Protein AF-A0A1Q9VSY8-F1 (afdb_monomer_lite)

Foldseek 3Di:
DDDDDDDDDDDDDDDPPVPLQNQKFKWKQFPVRDTDPDGDPDQVRRVVVADVVRVIDIDIDSPVPPVPD

Secondary structure (DSSP, 8-state):
-------------------GGG-EEEEEE-TTSPBPSS-BSSHHHHHHH--GGGT-EEEEEETT-----

pLDDT: mean 75.56, std 17.95, range [42.62, 94.56]

Structure (mmCIF, N/CA/C/O backbone):
data_AF-A0A1Q9VSY8-F1
#
_entry.id   AF-A0A1Q9VSY8-F1
#
loop_
_atom_site.group_PDB
_atom_site.id
_atom_site.type_symbol
_atom_site.label_atom_id
_atom_site.label_alt_id
_atom_site.label_comp_id
_atom_site.label_asym_id
_atom_site.label_entity_id
_atom_site.label_seq_id
_atom_site.pdbx_PDB_ins_code
_atom_site.Cartn_x
_atom_site.Cartn_y
_atom_site.Cartn_z
_atom_site.occupancy
_atom_site.B_iso_or_equiv
_atom_site.auth_seq_id
_atom_site.auth_comp_id
_atom_site.auth_asym_id
_atom_site.auth_atom_id
_atom_site.pdbx_PDB_model_num
ATOM 1 N N . MET A 1 1 ? 5.783 30.877 -33.039 1.00 49.69 1 MET A N 1
ATOM 2 C CA . MET A 1 1 ? 5.238 29.548 -33.349 1.00 49.69 1 MET A CA 1
ATOM 3 C C . MET A 1 1 ? 6.341 28.783 -34.049 1.00 49.69 1 MET A C 1
ATOM 5 O O . MET A 1 1 ? 6.509 29.001 -35.233 1.00 49.69 1 MET A O 1
ATOM 9 N N . ASP A 1 2 ? 7.078 27.942 -33.331 1.00 47.38 2 ASP A N 1
ATOM 10 C CA . ASP A 1 2 ? 7.948 26.935 -33.944 1.00 47.38 2 ASP A CA 1
ATOM 11 C C . ASP A 1 2 ? 7.725 25.642 -33.164 1.00 47.38 2 ASP A C 1
ATOM 13 O O . ASP A 1 2 ? 8.187 25.457 -32.038 1.00 47.38 2 ASP A O 1
ATOM 17 N N . GLU A 1 3 ? 6.850 24.821 -33.733 1.00 50.25 3 GLU A N 1
ATOM 18 C CA . GLU A 1 3 ? 6.496 23.495 -33.261 1.00 50.25 3 GLU A CA 1
ATOM 19 C C . GLU A 1 3 ? 7.575 22.482 -33.661 1.00 50.25 3 GLU A C 1
ATOM 21 O O . GLU A 1 3 ? 8.008 22.442 -34.807 1.00 50.25 3 GLU A O 1
ATOM 26 N N . ARG A 1 4 ? 7.870 21.591 -32.709 1.00 58.97 4 ARG A N 1
ATOM 27 C CA . ARG A 1 4 ? 8.163 20.163 -32.907 1.00 58.97 4 ARG A CA 1
ATOM 28 C C . ARG A 1 4 ? 9.436 19.777 -33.667 1.00 58.97 4 ARG A C 1
ATOM 30 O O . ARG A 1 4 ? 9.448 19.608 -34.878 1.00 58.97 4 ARG A O 1
ATOM 37 N N . ALA A 1 5 ? 10.432 19.378 -32.880 1.00 56.09 5 ALA A N 1
ATOM 38 C CA . ALA A 1 5 ? 11.356 18.314 -33.259 1.00 56.09 5 ALA A CA 1
ATOM 39 C C . ALA A 1 5 ? 11.619 17.419 -32.039 1.00 56.09 5 ALA A C 1
ATOM 41 O O . ALA A 1 5 ? 12.561 17.623 -31.280 1.00 56.09 5 ALA A O 1
ATOM 42 N N . HIS A 1 6 ? 10.726 16.458 -31.820 1.00 54.84 6 HIS A N 1
ATOM 43 C CA . HIS A 1 6 ? 10.956 15.335 -30.917 1.00 54.84 6 HIS A CA 1
ATOM 44 C C . HIS A 1 6 ? 10.259 14.124 -31.534 1.00 54.84 6 HIS A C 1
ATOM 46 O O . HIS A 1 6 ? 9.174 13.767 -31.100 1.00 54.84 6 HIS A O 1
ATOM 52 N N . ASP A 1 7 ? 10.813 13.571 -32.614 1.00 54.12 7 ASP A N 1
ATOM 53 C CA . ASP A 1 7 ? 10.488 12.201 -33.019 1.00 54.12 7 ASP A CA 1
ATOM 54 C C . ASP A 1 7 ? 11.493 11.659 -34.040 1.00 54.12 7 ASP A C 1
ATOM 56 O O . ASP A 1 7 ? 11.613 12.171 -35.153 1.00 54.12 7 ASP A O 1
ATOM 60 N N . ALA A 1 8 ? 12.203 10.608 -33.640 1.00 53.88 8 ALA A N 1
ATOM 61 C CA . ALA A 1 8 ? 12.628 9.545 -34.538 1.00 53.88 8 ALA A CA 1
ATOM 62 C C . ALA A 1 8 ? 12.828 8.270 -33.697 1.00 53.88 8 ALA A C 1
ATOM 64 O O . ALA A 1 8 ? 13.827 8.176 -32.978 1.00 53.88 8 ALA A O 1
ATOM 65 N N . PRO A 1 9 ? 11.914 7.285 -33.745 1.00 54.81 9 PRO A N 1
ATOM 66 C CA . PRO A 1 9 ? 12.160 5.973 -33.162 1.00 54.81 9 PRO A CA 1
ATOM 67 C C . PRO A 1 9 ? 13.003 5.123 -34.129 1.00 54.81 9 PRO A C 1
ATOM 69 O O . PRO A 1 9 ? 12.578 4.811 -35.241 1.00 54.81 9 PRO A O 1
ATOM 72 N N . GLY A 1 10 ? 14.223 4.765 -33.717 1.00 47.75 10 GLY A N 1
ATOM 73 C CA . GLY A 1 10 ? 15.053 3.773 -34.413 1.00 47.75 10 GLY A CA 1
ATOM 74 C C . GLY A 1 10 ? 14.569 2.338 -34.138 1.00 47.75 10 GLY A C 1
ATOM 75 O O . GLY A 1 10 ? 14.045 2.092 -33.050 1.00 47.75 10 GLY A O 1
ATOM 76 N N . PRO A 1 11 ? 14.716 1.391 -35.087 1.00 67.12 11 PRO A N 1
ATOM 77 C CA . PRO A 1 11 ? 14.195 0.037 -34.937 1.00 67.12 11 PRO A CA 1
ATOM 78 C C . PRO A 1 11 ? 15.212 -0.925 -34.297 1.00 67.12 11 PRO A C 1
ATOM 80 O O . PRO A 1 11 ? 16.416 -0.812 -34.521 1.00 67.12 11 PRO A O 1
ATOM 83 N N . ASP A 1 12 ? 14.657 -1.915 -33.594 1.00 50.09 12 ASP A N 1
ATOM 84 C CA . ASP A 1 12 ? 15.243 -3.190 -33.150 1.00 50.09 12 ASP A CA 1
ATOM 85 C C . ASP A 1 12 ? 16.136 -3.225 -31.894 1.00 50.09 12 ASP A C 1
ATOM 87 O O . ASP A 1 12 ? 17.310 -2.862 -31.902 1.00 50.09 12 ASP A O 1
ATOM 91 N N . GLY A 1 13 ? 15.582 -3.809 -30.820 1.00 47.81 13 GLY A N 1
ATOM 92 C CA . GLY A 1 13 ? 16.349 -4.282 -29.667 1.00 47.81 13 GLY A CA 1
ATOM 93 C C . GLY A 1 13 ? 15.506 -4.572 -28.426 1.00 47.81 13 GLY A C 1
ATOM 94 O O . GLY A 1 13 ? 15.494 -3.788 -27.488 1.00 47.81 13 GLY A O 1
ATOM 95 N N . THR A 1 14 ? 14.819 -5.710 -28.417 1.00 50.72 14 THR A N 1
ATOM 96 C CA . THR A 1 14 ? 14.076 -6.322 -27.303 1.00 50.72 14 THR A CA 1
ATOM 97 C C . THR A 1 14 ? 14.844 -6.359 -25.971 1.00 50.72 14 THR A C 1
ATOM 99 O O . THR A 1 14 ? 15.531 -7.326 -25.649 1.00 50.72 14 THR A O 1
ATOM 102 N N . ALA A 1 15 ? 14.659 -5.334 -25.157 1.00 48.38 15 ALA A N 1
ATOM 103 C CA . ALA A 1 15 ? 14.289 -5.515 -23.768 1.00 48.38 15 ALA A CA 1
ATOM 104 C C . ALA A 1 15 ? 13.030 -4.673 -23.615 1.00 48.38 15 ALA A C 1
ATOM 106 O O . ALA A 1 15 ? 13.050 -3.473 -23.880 1.00 48.38 15 ALA A O 1
ATOM 107 N N . GLU A 1 16 ? 11.922 -5.291 -23.241 1.00 54.16 16 GLU A N 1
ATOM 108 C CA . GLU A 1 16 ? 10.846 -4.586 -22.553 1.00 54.16 16 GLU A CA 1
ATOM 109 C C . GLU A 1 16 ? 11.460 -4.099 -21.236 1.00 54.16 16 GLU A C 1
ATOM 111 O O . GLU A 1 16 ? 11.345 -4.721 -20.189 1.00 54.16 16 GLU A O 1
ATOM 116 N N . VAL A 1 17 ? 12.267 -3.039 -21.323 1.00 54.06 17 VAL A N 1
ATOM 117 C CA . VAL A 1 17 ? 12.643 -2.232 -20.176 1.00 54.06 17 VAL A CA 1
ATOM 118 C C . VAL A 1 17 ? 11.307 -1.702 -19.703 1.00 54.06 17 VAL A C 1
ATOM 120 O O . VAL A 1 17 ? 10.759 -0.806 -20.345 1.00 54.06 17 VAL A O 1
ATOM 123 N N . GLU A 1 18 ? 10.742 -2.347 -18.678 1.00 59.22 18 GLU A N 1
ATOM 124 C CA . GLU A 1 18 ? 9.579 -1.846 -17.953 1.00 59.22 18 GLU A CA 1
ATOM 125 C C . GLU A 1 18 ? 9.800 -0.344 -17.797 1.00 59.22 18 GLU A C 1
ATOM 127 O O . GLU A 1 18 ? 10.820 0.076 -17.232 1.00 59.22 18 GLU A O 1
ATOM 132 N N . ASP A 1 19 ? 8.931 0.462 -18.430 1.00 60.88 19 ASP A N 1
ATOM 133 C CA . ASP A 1 19 ? 9.050 1.911 -18.330 1.00 60.88 19 ASP A CA 1
ATOM 134 C C . ASP A 1 19 ? 9.117 2.195 -16.844 1.00 60.88 19 ASP A C 1
ATOM 136 O O . ASP A 1 19 ? 8.306 1.696 -16.072 1.00 60.88 19 ASP A O 1
ATOM 140 N N . VAL A 1 20 ? 10.133 2.935 -16.432 1.00 63.69 20 VAL A N 1
ATOM 141 C CA . VAL A 1 20 ? 10.402 3.154 -15.019 1.00 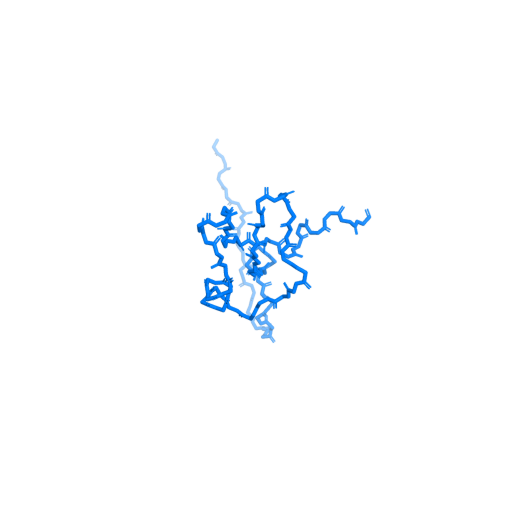63.69 20 VAL A CA 1
ATOM 142 C C . VAL A 1 20 ? 9.109 3.665 -14.323 1.00 63.69 20 VAL A C 1
ATOM 144 O O . VAL A 1 20 ? 8.723 3.205 -13.250 1.00 63.69 20 VAL A O 1
ATOM 147 N N . ARG A 1 21 ? 8.304 4.502 -14.987 1.00 65.62 21 ARG A N 1
ATOM 148 C CA . ARG A 1 21 ? 7.030 5.002 -14.432 1.00 65.62 21 ARG A CA 1
ATOM 149 C C . ARG A 1 21 ? 5.959 3.917 -14.244 1.00 65.62 21 ARG A C 1
ATOM 151 O O . ARG A 1 21 ? 5.019 4.157 -13.491 1.00 65.62 21 ARG A O 1
ATOM 158 N N . ASP A 1 22 ? 6.117 2.771 -14.889 1.00 65.44 22 ASP A N 1
ATOM 159 C CA . ASP A 1 22 ? 5.263 1.584 -14.822 1.00 65.44 22 ASP A CA 1
ATOM 160 C C . ASP A 1 22 ? 5.770 0.533 -13.814 1.00 65.44 22 ASP A C 1
ATOM 162 O O . ASP A 1 22 ? 5.050 -0.411 -13.500 1.00 65.44 22 ASP A O 1
ATOM 166 N N . ILE A 1 23 ? 6.962 0.715 -13.222 1.00 70.44 23 ILE A N 1
ATOM 167 C CA . ILE A 1 23 ? 7.480 -0.159 -12.156 1.00 70.44 23 ILE A CA 1
ATOM 168 C C . ILE A 1 23 ? 6.727 0.147 -10.851 1.00 70.44 23 ILE A C 1
ATOM 170 O O . ILE A 1 23 ? 7.185 0.873 -9.958 1.00 70.44 23 ILE A O 1
ATOM 174 N N . VAL A 1 24 ? 5.524 -0.413 -10.752 1.00 78.00 24 VAL A N 1
ATOM 175 C CA . VAL A 1 24 ? 4.607 -0.262 -9.623 1.00 78.00 24 VAL A CA 1
ATOM 176 C C . VAL A 1 24 ? 4.553 -1.540 -8.787 1.00 78.00 24 VAL A C 1
ATOM 178 O O . VAL A 1 24 ? 4.428 -2.654 -9.286 1.00 78.00 24 VAL A O 1
ATOM 181 N N . GLY A 1 25 ? 4.665 -1.385 -7.473 1.00 84.50 25 GLY A N 1
ATOM 182 C CA . GLY A 1 25 ? 4.482 -2.446 -6.490 1.00 84.50 25 GLY A CA 1
ATOM 183 C C . GLY A 1 25 ? 3.181 -2.245 -5.731 1.00 84.50 25 GLY A C 1
ATOM 184 O O . GLY A 1 25 ? 2.678 -1.129 -5.638 1.00 84.50 25 GLY A O 1
ATOM 185 N N . VAL A 1 26 ? 2.644 -3.307 -5.135 1.00 91.31 26 VAL A N 1
ATOM 186 C CA . VAL A 1 26 ? 1.459 -3.197 -4.276 1.00 91.31 26 VAL A CA 1
ATOM 187 C C . VAL A 1 26 ? 1.831 -3.468 -2.825 1.00 91.31 26 VAL A C 1
ATOM 189 O O . VAL A 1 26 ? 2.580 -4.402 -2.525 1.00 91.31 26 VAL A O 1
ATOM 192 N N . SER A 1 27 ? 1.308 -2.645 -1.919 1.00 92.81 27 SER A N 1
ATOM 193 C CA . SER A 1 27 ? 1.415 -2.847 -0.475 1.00 92.81 27 SER A CA 1
ATOM 194 C C . SER A 1 27 ? 0.146 -2.399 0.246 1.00 92.81 27 SER A C 1
ATOM 196 O O . SER A 1 27 ? -0.792 -1.889 -0.366 1.00 92.81 27 SER A O 1
ATOM 198 N N . VAL A 1 28 ? 0.100 -2.613 1.557 1.00 94.44 28 VAL A N 1
ATOM 199 C CA . VAL A 1 28 ? -1.023 -2.217 2.408 1.00 94.44 28 VAL A CA 1
ATOM 200 C C . VAL A 1 28 ? -0.549 -1.161 3.394 1.00 94.44 28 VAL A C 1
ATOM 202 O O . VAL A 1 28 ? 0.373 -1.395 4.171 1.00 94.44 28 VAL A O 1
ATOM 205 N N . LEU A 1 29 ? -1.172 0.011 3.352 1.00 94.31 29 LEU A N 1
ATOM 206 C CA . LEU A 1 29 ? -1.003 1.081 4.321 1.00 94.31 29 LEU A CA 1
ATOM 207 C C . LEU A 1 29 ? -1.847 0.762 5.556 1.00 94.31 29 LEU A C 1
ATOM 209 O O . LEU A 1 29 ? -3.075 0.778 5.492 1.00 94.31 29 LEU A O 1
ATOM 213 N N . MET A 1 30 ? -1.186 0.484 6.674 1.00 93.00 30 MET A N 1
ATOM 214 C CA . MET A 1 30 ? -1.836 0.223 7.956 1.00 93.00 30 MET A CA 1
ATOM 215 C C . MET A 1 30 ? -2.319 1.531 8.602 1.0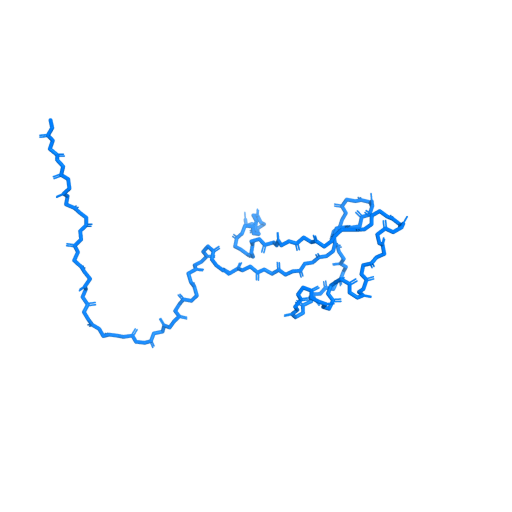0 93.00 30 MET A C 1
ATOM 217 O O . MET A 1 30 ? -1.813 2.616 8.301 1.00 93.00 30 MET A O 1
ATOM 221 N N . ALA A 1 31 ? -3.246 1.441 9.559 1.00 91.94 31 ALA A N 1
ATOM 222 C CA . ALA A 1 31 ? -3.777 2.610 10.274 1.00 91.94 31 ALA A CA 1
ATOM 223 C C . ALA A 1 31 ? -2.713 3.427 11.033 1.00 91.94 31 ALA A C 1
ATOM 225 O O . ALA A 1 31 ? -2.897 4.616 11.279 1.00 91.94 31 ALA A O 1
ATOM 226 N N . ASN A 1 32 ? -1.571 2.818 11.363 1.00 90.31 32 ASN A N 1
ATOM 227 C CA . ASN A 1 32 ? -0.422 3.500 11.968 1.00 90.31 32 ASN A CA 1
ATOM 228 C C . ASN A 1 32 ? 0.406 4.337 10.965 1.00 90.31 32 ASN A C 1
ATOM 230 O O . ASN A 1 32 ? 1.442 4.882 11.341 1.00 90.31 32 ASN A O 1
ATOM 234 N N . GLY A 1 33 ? -0.011 4.403 9.696 1.00 91.44 33 GLY A N 1
ATOM 235 C CA . GLY A 1 33 ? 0.680 5.129 8.631 1.00 91.44 33 GLY A CA 1
ATOM 236 C C . GLY A 1 33 ? 1.900 4.406 8.053 1.00 91.44 33 GLY A C 1
ATOM 237 O O . GLY A 1 33 ? 2.594 4.976 7.216 1.00 91.44 33 GLY A O 1
ATOM 238 N N . ARG A 1 34 ? 2.180 3.167 8.473 1.00 91.50 34 ARG A N 1
ATOM 239 C CA . ARG A 1 34 ? 3.275 2.344 7.945 1.00 91.50 34 ARG A CA 1
ATOM 240 C C . ARG A 1 34 ? 2.758 1.355 6.908 1.00 91.50 34 ARG A C 1
ATOM 242 O O . ARG A 1 34 ? 1.614 0.910 6.968 1.00 91.50 34 ARG A O 1
ATOM 249 N N . LEU A 1 35 ? 3.635 0.970 5.989 1.00 92.31 35 LEU A N 1
ATOM 250 C CA . LEU A 1 35 ? 3.366 -0.111 5.048 1.00 92.31 35 LEU A CA 1
ATOM 251 C C . LEU A 1 35 ? 3.498 -1.474 5.730 1.00 92.31 35 LEU A C 1
ATOM 253 O O . LEU A 1 35 ? 4.290 -1.641 6.665 1.00 92.31 35 LEU A O 1
ATOM 257 N N . ALA A 1 36 ? 2.727 -2.444 5.249 1.00 92.31 36 ALA A N 1
ATOM 258 C CA . ALA A 1 36 ? 2.799 -3.821 5.699 1.00 92.31 36 ALA A CA 1
ATOM 259 C C . ALA A 1 36 ? 4.244 -4.346 5.595 1.00 92.31 36 ALA A C 1
ATOM 261 O O . ALA A 1 36 ? 4.931 -4.083 4.606 1.00 92.31 36 ALA A O 1
ATOM 262 N N . PRO A 1 37 ? 4.719 -5.134 6.574 1.00 89.25 37 PRO A N 1
ATOM 263 C CA . PRO A 1 37 ? 6.095 -5.634 6.621 1.00 89.25 37 PRO A CA 1
ATOM 264 C C . PRO A 1 37 ? 6.350 -6.796 5.640 1.00 89.25 37 PRO A C 1
ATOM 266 O O . PRO A 1 37 ? 7.230 -7.624 5.865 1.00 89.25 37 PRO A O 1
ATOM 269 N N . ARG A 1 38 ? 5.555 -6.898 4.570 1.00 89.38 38 ARG A N 1
ATOM 270 C CA . ARG A 1 38 ? 5.668 -7.912 3.522 1.00 89.38 38 ARG A CA 1
ATOM 271 C C . ARG A 1 38 ? 5.404 -7.291 2.158 1.00 89.38 38 ARG A C 1
ATOM 273 O O . ARG A 1 38 ? 4.722 -6.276 2.044 1.00 89.38 38 ARG A O 1
ATOM 280 N N . ARG A 1 39 ? 5.913 -7.951 1.124 1.00 86.56 39 ARG A N 1
ATOM 281 C CA . ARG A 1 39 ? 5.667 -7.602 -0.274 1.00 86.56 39 ARG A CA 1
ATOM 282 C C . ARG A 1 39 ? 4.549 -8.484 -0.824 1.00 86.56 39 ARG A C 1
ATOM 284 O O . ARG A 1 39 ? 4.416 -9.631 -0.396 1.00 86.56 39 ARG A O 1
ATOM 291 N N . PHE A 1 40 ? 3.759 -7.941 -1.740 1.00 90.44 40 PHE A N 1
ATOM 292 C CA . PHE A 1 40 ? 2.653 -8.650 -2.376 1.00 90.44 40 PHE A CA 1
ATOM 293 C C . PHE A 1 40 ? 2.949 -8.817 -3.861 1.00 90.44 40 PHE A C 1
ATOM 295 O O . PHE A 1 40 ? 3.485 -7.905 -4.491 1.00 90.44 40 PHE A O 1
ATOM 302 N N . ALA A 1 41 ? 2.599 -9.977 -4.416 1.00 86.88 41 ALA A N 1
ATOM 303 C CA . ALA A 1 41 ? 2.777 -10.245 -5.841 1.00 86.88 41 ALA A CA 1
ATOM 304 C C . ALA A 1 41 ? 1.687 -9.590 -6.706 1.00 86.88 41 ALA A C 1
ATOM 306 O O . ALA A 1 41 ? 1.853 -9.438 -7.912 1.00 86.88 41 ALA A O 1
ATOM 307 N N . SER A 1 42 ? 0.539 -9.240 -6.119 1.00 88.75 42 SER A N 1
ATOM 308 C CA . SER A 1 42 ? -0.607 -8.679 -6.839 1.00 88.75 42 SER A CA 1
ATOM 309 C C . SER A 1 42 ? -1.528 -7.902 -5.906 1.00 88.75 42 SER A C 1
ATOM 311 O O . SER A 1 42 ? -1.570 -8.161 -4.701 1.00 88.75 42 SER A O 1
ATOM 313 N N . ARG A 1 43 ? -2.339 -7.003 -6.478 1.00 88.88 43 ARG A N 1
ATOM 314 C CA . ARG A 1 43 ? -3.345 -6.244 -5.725 1.00 88.88 43 ARG A CA 1
ATOM 315 C C . ARG A 1 43 ? -4.344 -7.142 -5.003 1.00 88.88 43 ARG A C 1
ATOM 317 O O . ARG A 1 43 ? -4.556 -6.947 -3.815 1.00 88.88 43 ARG A O 1
ATOM 324 N N . ALA A 1 44 ? -4.829 -8.190 -5.664 1.00 91.50 44 ALA A N 1
ATOM 325 C CA . ALA A 1 44 ? -5.746 -9.148 -5.052 1.00 91.50 44 ALA A CA 1
ATOM 326 C C . ALA A 1 44 ? -5.156 -9.837 -3.804 1.00 91.50 44 ALA A C 1
ATOM 328 O O . ALA A 1 44 ? -5.877 -10.096 -2.844 1.00 91.50 44 ALA A O 1
ATOM 329 N N . GLU A 1 45 ? -3.843 -10.107 -3.784 1.00 91.38 45 GLU A N 1
ATOM 330 C CA . GLU A 1 45 ? -3.173 -10.670 -2.602 1.00 91.38 45 GLU A CA 1
ATOM 331 C C . GLU A 1 45 ? -3.130 -9.652 -1.455 1.00 91.38 45 GLU A C 1
ATOM 333 O O . GLU A 1 45 ? -3.389 -9.998 -0.303 1.00 91.38 45 GLU A O 1
ATOM 338 N N . ALA A 1 46 ? -2.839 -8.388 -1.772 1.00 93.00 46 ALA A N 1
ATOM 339 C CA . ALA A 1 46 ? -2.846 -7.302 -0.800 1.00 93.00 46 ALA A CA 1
ATOM 340 C C . ALA A 1 46 ? -4.256 -7.035 -0.249 1.00 93.00 46 ALA A C 1
ATOM 342 O O . ALA A 1 46 ? -4.410 -6.845 0.952 1.00 93.00 46 ALA A O 1
ATOM 343 N N . GLU A 1 47 ? -5.287 -7.083 -1.096 1.00 93.19 47 GLU A N 1
ATOM 344 C CA . GLU A 1 47 ? -6.695 -6.928 -0.707 1.00 93.19 47 GLU A CA 1
ATOM 345 C C . GLU A 1 47 ? -7.173 -8.069 0.191 1.00 93.19 47 GLU A C 1
ATOM 347 O O . GLU A 1 47 ? -7.870 -7.820 1.168 1.00 93.19 47 GLU A O 1
ATOM 352 N N . ALA A 1 48 ? -6.762 -9.308 -0.091 1.00 94.44 48 ALA A N 1
ATOM 353 C CA . ALA A 1 48 ? -7.086 -10.456 0.755 1.00 94.44 48 ALA A CA 1
ATOM 354 C C . ALA A 1 48 ? -6.405 -10.396 2.134 1.00 94.44 48 ALA A C 1
ATOM 356 O O . ALA A 1 48 ? -6.889 -11.004 3.090 1.00 94.44 48 ALA A O 1
ATOM 357 N N . TRP A 1 49 ? -5.271 -9.697 2.239 1.00 92.88 49 TRP A N 1
ATOM 358 C CA . TRP A 1 49 ? -4.570 -9.484 3.504 1.00 92.88 49 TRP A CA 1
ATOM 359 C C . TRP A 1 49 ? -5.105 -8.275 4.278 1.00 92.88 49 TRP A C 1
ATOM 361 O O . TRP A 1 49 ? -5.187 -8.333 5.504 1.00 92.88 49 TRP A O 1
ATOM 371 N N . ALA A 1 50 ? -5.457 -7.199 3.570 1.00 93.06 50 ALA A N 1
ATOM 372 C CA . ALA A 1 50 ? -5.901 -5.948 4.161 1.00 93.06 50 ALA A CA 1
ATOM 373 C C . ALA A 1 50 ? -7.215 -6.109 4.936 1.00 93.06 50 ALA A C 1
ATOM 375 O O . ALA A 1 50 ? -8.178 -6.730 4.485 1.00 93.06 50 ALA A O 1
ATOM 376 N N . ARG A 1 51 ? -7.272 -5.465 6.095 1.00 93.81 51 ARG A N 1
ATOM 377 C CA . ARG A 1 51 ? -8.430 -5.359 6.975 1.00 93.81 51 ARG A CA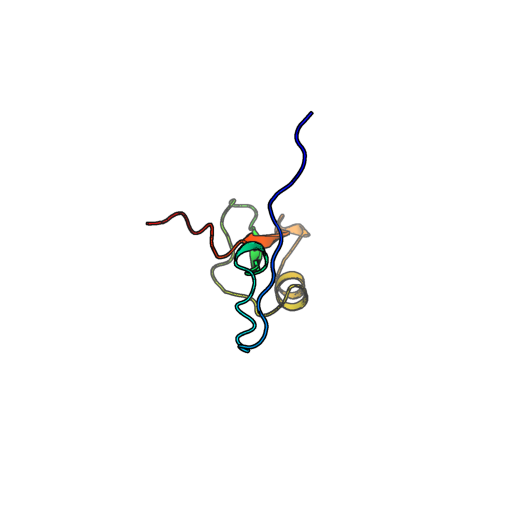 1
ATOM 378 C C . ARG A 1 51 ? -8.936 -3.918 6.943 1.00 93.81 51 ARG A C 1
ATOM 380 O O . ARG A 1 51 ? -8.525 -3.099 7.768 1.00 93.81 51 ARG A O 1
ATOM 387 N N . PRO A 1 52 ? -9.841 -3.577 6.009 1.00 89.81 52 PRO A N 1
ATOM 388 C CA . PRO A 1 52 ? -10.355 -2.213 5.896 1.00 89.81 52 PRO A CA 1
ATOM 389 C C . PRO A 1 52 ? -11.088 -1.749 7.163 1.00 89.81 52 PRO A C 1
ATOM 391 O O . PRO A 1 52 ? -11.059 -0.562 7.477 1.00 89.81 52 PRO A O 1
ATOM 394 N N . ASP A 1 53 ? -11.673 -2.679 7.926 1.00 91.06 53 ASP A N 1
ATOM 395 C CA . ASP A 1 53 ? -12.314 -2.409 9.223 1.00 91.06 53 ASP A CA 1
ATOM 396 C C . ASP A 1 53 ? -11.320 -1.897 10.285 1.00 91.06 53 ASP A C 1
ATOM 398 O O . ASP A 1 53 ? -11.671 -1.084 11.135 1.00 91.06 53 ASP A O 1
ATOM 402 N N . GLU A 1 54 ? -10.048 -2.306 10.197 1.00 90.88 54 GLU A N 1
ATOM 403 C CA . GLU A 1 54 ? -8.967 -1.807 11.060 1.00 90.88 54 GLU A CA 1
ATOM 404 C C . GLU A 1 54 ? -8.300 -0.538 10.489 1.00 90.88 54 GLU A C 1
ATOM 406 O O . GLU A 1 54 ? -7.310 -0.055 11.035 1.00 90.88 54 GLU A O 1
ATOM 411 N N . GLY A 1 55 ? -8.838 0.032 9.402 1.00 89.94 55 GLY A N 1
ATOM 412 C CA . GLY A 1 55 ? -8.316 1.234 8.744 1.00 89.94 55 GLY A CA 1
ATOM 413 C C . GLY A 1 55 ? -7.180 0.975 7.748 1.00 89.94 55 GLY A C 1
ATOM 414 O O . GLY A 1 55 ? -6.498 1.918 7.337 1.00 89.94 55 GLY A O 1
ATOM 415 N N . GLU A 1 56 ? -6.961 -0.280 7.356 1.00 94.56 56 GLU A N 1
ATOM 416 C CA . GLU A 1 56 ? -5.934 -0.657 6.385 1.00 94.56 56 GLU A CA 1
ATOM 417 C C . GLU A 1 56 ? -6.389 -0.392 4.943 1.00 94.56 56 GLU A C 1
ATOM 419 O O . GLU A 1 56 ? -7.559 -0.561 4.595 1.00 94.56 56 GLU A O 1
ATOM 424 N N . ARG A 1 57 ? -5.465 0.033 4.075 1.00 94.50 57 ARG A N 1
ATOM 425 C CA . ARG A 1 57 ? -5.766 0.384 2.679 1.00 94.50 57 ARG A CA 1
ATOM 426 C C . ARG A 1 57 ? -4.723 -0.171 1.731 1.00 94.50 57 ARG A C 1
ATOM 428 O O . ARG A 1 57 ? -3.532 0.027 1.940 1.00 94.50 57 ARG A O 1
ATOM 435 N N . VAL A 1 58 ? -5.169 -0.804 0.655 1.00 93.62 58 VAL A N 1
ATOM 436 C CA . VAL A 1 58 ? -4.274 -1.229 -0.423 1.00 93.62 58 VAL A CA 1
ATOM 437 C C . VAL A 1 58 ? -3.830 -0.005 -1.216 1.00 93.62 58 VAL A C 1
ATOM 439 O O . VAL A 1 58 ? -4.653 0.822 -1.607 1.00 93.62 58 VAL A O 1
ATOM 442 N N . VAL A 1 59 ? -2.524 0.122 -1.420 1.00 92.38 59 VAL A N 1
ATOM 443 C CA . VAL A 1 59 ? -1.894 1.236 -2.128 1.00 92.38 59 VAL A CA 1
ATOM 444 C C . VAL A 1 59 ? -0.913 0.711 -3.166 1.00 92.38 59 VAL A C 1
ATOM 446 O O . VAL A 1 59 ? -0.242 -0.303 -2.963 1.00 92.38 59 VAL A O 1
ATOM 449 N N . GLU A 1 60 ? -0.821 1.428 -4.277 1.00 89.19 60 GLU A N 1
ATOM 450 C CA . GLU A 1 60 ? 0.215 1.224 -5.282 1.00 89.19 60 GLU A CA 1
ATOM 451 C C . GLU A 1 60 ? 1.386 2.149 -4.979 1.00 89.19 60 GLU A C 1
ATOM 453 O O . GLU A 1 60 ? 1.220 3.342 -4.723 1.00 89.19 60 GLU A O 1
ATOM 458 N N . LEU A 1 61 ? 2.575 1.568 -4.966 1.00 83.69 61 LEU A N 1
ATOM 4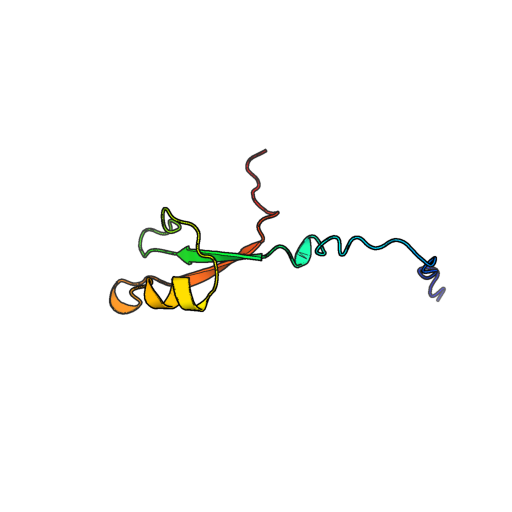59 C CA . LEU A 1 61 ? 3.831 2.240 -4.703 1.00 83.69 61 LEU A CA 1
ATOM 460 C C . LEU A 1 61 ? 4.587 2.325 -6.016 1.00 83.69 61 LEU A C 1
ATOM 462 O O . LEU A 1 61 ? 4.808 1.304 -6.664 1.00 83.69 61 LEU A O 1
ATOM 466 N N . ASN A 1 62 ? 5.034 3.521 -6.384 1.00 79.00 62 ASN A N 1
ATOM 467 C CA . ASN A 1 62 ? 6.056 3.625 -7.411 1.00 79.00 62 ASN A CA 1
ATOM 468 C C . ASN A 1 62 ? 7.371 3.123 -6.798 1.00 79.00 62 ASN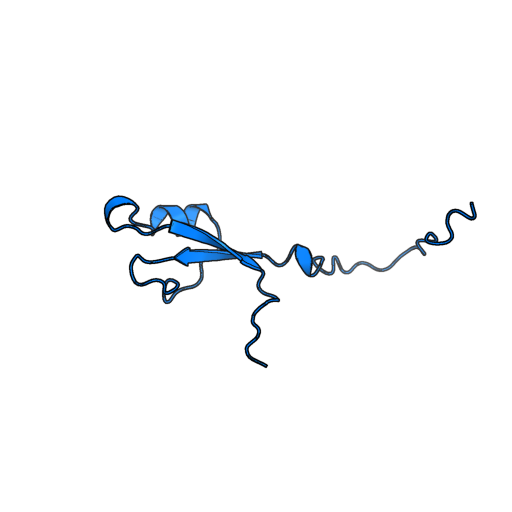 A C 1
ATOM 470 O O . ASN A 1 62 ? 7.904 3.752 -5.883 1.00 79.00 62 ASN A O 1
ATOM 474 N N . LEU A 1 63 ? 7.865 1.974 -7.264 1.00 71.31 63 LEU A N 1
ATOM 475 C CA . LEU A 1 63 ? 9.041 1.314 -6.686 1.00 71.31 63 LEU A CA 1
ATOM 476 C C . LEU A 1 63 ? 10.349 2.061 -6.967 1.00 71.31 63 LEU A C 1
ATOM 478 O O . LEU A 1 63 ? 11.386 1.680 -6.435 1.00 71.31 63 LEU A O 1
ATOM 482 N N . LEU A 1 64 ? 10.310 3.113 -7.783 1.00 67.75 64 LEU A N 1
ATOM 483 C CA . LEU A 1 64 ? 11.469 3.941 -8.108 1.00 67.75 64 LEU A CA 1
ATOM 484 C C . LEU A 1 64 ? 11.578 5.203 -7.278 1.00 67.75 64 LEU A C 1
ATOM 486 O O . LEU A 1 64 ? 12.624 5.842 -7.279 1.00 67.75 64 LEU A O 1
ATOM 490 N N . CYS A 1 65 ? 10.502 5.577 -6.591 1.00 56.09 65 CYS A N 1
ATOM 491 C CA . CYS A 1 65 ? 10.516 6.671 -5.632 1.00 56.09 65 CYS A CA 1
ATOM 492 C C . CYS A 1 65 ? 10.911 6.194 -4.229 1.00 56.09 65 CYS A C 1
ATOM 494 O O . CYS A 1 65 ? 10.539 6.836 -3.247 1.00 56.09 65 CYS A O 1
ATOM 496 N N . ASP A 1 66 ? 11.670 5.098 -4.114 1.00 51.84 66 ASP A N 1
ATOM 497 C CA . ASP A 1 66 ? 12.417 4.820 -2.890 1.00 51.84 66 ASP A CA 1
ATOM 498 C C . ASP A 1 66 ? 13.515 5.892 -2.777 1.00 51.84 66 ASP A C 1
ATOM 500 O O . ASP A 1 66 ? 14.630 5.746 -3.265 1.00 51.84 66 ASP A O 1
ATOM 504 N N . CYS A 1 67 ? 13.147 7.057 -2.237 1.00 53.34 67 CYS A N 1
ATOM 505 C CA . CYS A 1 67 ? 14.029 8.208 -2.049 1.00 53.34 67 CYS A CA 1
ATOM 506 C C . CYS A 1 67 ? 15.017 8.002 -0.881 1.00 53.34 67 CYS A C 1
ATOM 508 O O . CYS A 1 67 ? 15.447 8.983 -0.276 1.00 53.34 67 CYS A O 1
ATOM 510 N N . ASP A 1 68 ? 15.352 6.752 -0.547 1.00 55.41 68 ASP A N 1
ATOM 511 C CA . ASP A 1 68 ? 16.397 6.393 0.413 1.00 55.41 68 ASP A CA 1
ATOM 512 C C . ASP A 1 68 ? 17.700 6.139 -0.370 1.00 55.41 68 ASP A C 1
ATOM 514 O O . ASP A 1 68 ? 18.126 5.006 -0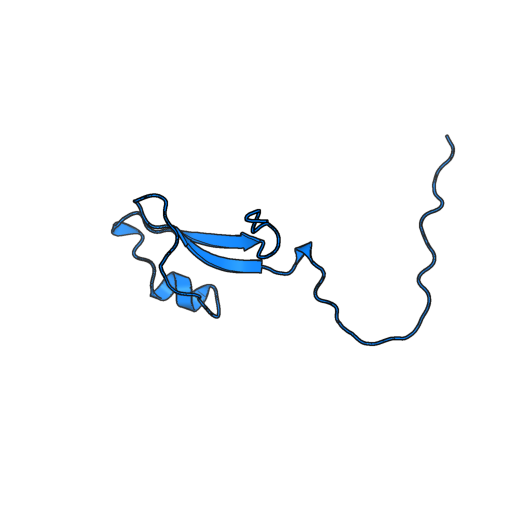.597 1.00 55.41 68 ASP A O 1
ATOM 518 N N . MET A 1 69 ? 18.295 7.224 -0.876 1.00 42.62 69 MET A N 1
ATOM 519 C CA . MET A 1 69 ? 19.655 7.237 -1.430 1.00 42.62 69 MET A CA 1
ATOM 520 C C . MET A 1 69 ? 20.450 8.402 -0.850 1.00 42.62 69 MET A C 1
ATOM 522 O O . MET A 1 69 ? 19.886 9.519 -0.773 1.00 42.62 69 MET A O 1
#

Sequence (69 aa):
MDERAHDAPGPDGTAEVEDVRDIVGVSVLMANGRLAPRRFASRAEAEAWARPDEGERVVELNLLCDCDM

Radius of gyration: 18.54 Å; chains: 1; bounding box: 32×40×47 Å